Protein AF-A0A968QFC7-F1 (afdb_monomer_lite)

Structure (mmCIF, N/CA/C/O backbone):
data_AF-A0A968QFC7-F1
#
_entry.id   AF-A0A968QFC7-F1
#
loop_
_atom_site.group_PDB
_atom_site.id
_atom_site.type_symbol
_atom_site.label_atom_id
_atom_site.label_alt_id
_atom_site.label_comp_id
_atom_site.label_asym_id
_atom_site.label_entity_id
_atom_site.label_seq_id
_atom_site.pdbx_PDB_ins_code
_atom_site.Cartn_x
_atom_site.Cartn_y
_atom_site.Cartn_z
_atom_site.occupancy
_atom_site.B_iso_or_equiv
_atom_site.auth_seq_id
_atom_site.auth_comp_id
_atom_site.auth_asym_id
_atom_site.auth_atom_id
_atom_site.pdbx_PDB_model_num
ATOM 1 N N . MET A 1 1 ? 3.311 -12.965 7.463 1.00 62.88 1 MET A N 1
ATOM 2 C CA . MET A 1 1 ? 3.215 -11.761 8.323 1.00 62.88 1 MET A CA 1
ATOM 3 C C . MET A 1 1 ? 1.935 -10.998 8.041 1.00 62.88 1 MET A C 1
ATOM 5 O O . MET A 1 1 ? 1.162 -10.844 8.971 1.00 62.88 1 MET A O 1
ATOM 9 N N . LEU A 1 2 ? 1.659 -10.621 6.787 1.00 76.19 2 LEU A N 1
ATOM 10 C CA . LEU A 1 2 ? 0.376 -10.013 6.400 1.00 76.19 2 LEU A CA 1
ATOM 11 C C . LEU A 1 2 ? -0.829 -10.874 6.830 1.00 76.19 2 LEU A C 1
ATOM 13 O O . LEU A 1 2 ? -1.668 -10.429 7.604 1.00 76.19 2 LEU A O 1
ATOM 17 N N . THR A 1 3 ? -0.788 -12.163 6.488 1.00 76.38 3 THR A N 1
ATOM 18 C CA . THR A 1 3 ? -1.787 -13.169 6.883 1.00 76.38 3 THR A CA 1
ATOM 19 C C . THR A 1 3 ? -1.950 -13.364 8.391 1.00 76.38 3 THR A C 1
ATOM 21 O O . THR A 1 3 ? -3.002 -13.816 8.823 1.00 76.38 3 THR A O 1
ATOM 24 N N . LEU A 1 4 ? -0.941 -13.036 9.209 1.00 75.56 4 LEU A N 1
ATOM 25 C CA . LEU A 1 4 ? -1.073 -13.122 10.669 1.00 75.56 4 LEU A CA 1
ATOM 26 C C . LEU A 1 4 ? -1.936 -11.976 11.200 1.00 75.56 4 LEU A C 1
ATOM 28 O O . LEU A 1 4 ? -2.811 -12.218 12.022 1.00 75.56 4 LEU A O 1
ATOM 32 N N . VAL A 1 5 ? -1.728 -10.754 10.696 1.00 76.88 5 VAL A N 1
ATOM 33 C CA . VAL A 1 5 ? -2.540 -9.596 11.096 1.00 76.88 5 VAL A CA 1
ATOM 34 C C . VAL A 1 5 ? -3.979 -9.752 10.606 1.00 76.88 5 VAL A C 1
ATOM 36 O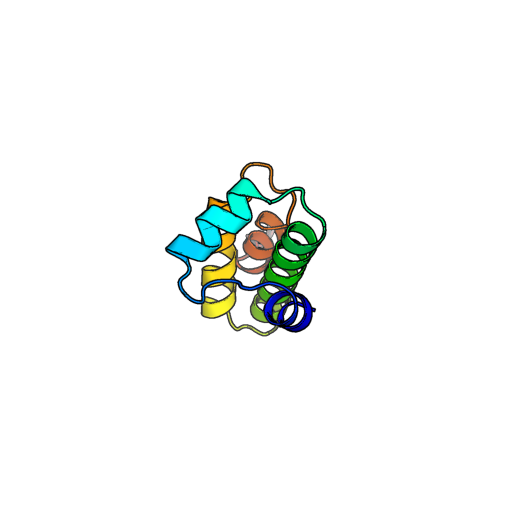 O . VAL A 1 5 ? -4.908 -9.530 11.378 1.00 76.88 5 VAL A O 1
ATOM 39 N N . GLU A 1 6 ? -4.163 -10.216 9.368 1.00 79.94 6 GLU A N 1
ATOM 40 C CA . GLU A 1 6 ? -5.483 -10.467 8.766 1.00 79.94 6 GLU A CA 1
ATOM 41 C C . GLU A 1 6 ? -6.300 -11.541 9.502 1.00 79.94 6 GLU A C 1
ATOM 43 O O . GLU A 1 6 ? -7.524 -11.522 9.445 1.00 79.94 6 GLU A O 1
ATOM 48 N N . GLN A 1 7 ? -5.647 -12.472 10.206 1.00 79.19 7 GLN A N 1
ATOM 49 C CA . GLN A 1 7 ? -6.321 -13.484 11.029 1.00 79.19 7 GLN A CA 1
ATOM 50 C C . GLN A 1 7 ? -6.612 -13.004 12.457 1.00 79.19 7 GLN A C 1
ATOM 52 O O . GLN A 1 7 ? -7.532 -13.513 13.096 1.00 79.19 7 GLN A O 1
ATOM 57 N N . SER A 1 8 ? -5.823 -12.060 12.979 1.00 79.06 8 SER A N 1
ATOM 58 C CA . SER A 1 8 ? -5.967 -11.548 14.348 1.00 79.06 8 SER A CA 1
ATOM 59 C C . SER A 1 8 ? -6.876 -10.326 14.471 1.00 79.06 8 SER A C 1
ATOM 61 O O . SER A 1 8 ? -7.391 -10.059 15.553 1.00 79.06 8 SER A O 1
ATOM 63 N N . GLU A 1 9 ? -7.061 -9.574 13.387 1.00 82.81 9 GLU A N 1
ATOM 64 C CA . GLU A 1 9 ? -7.879 -8.361 13.349 1.00 82.81 9 GLU A CA 1
ATOM 65 C C . GLU A 1 9 ? -9.068 -8.569 12.397 1.00 82.81 9 GLU A C 1
ATOM 67 O O . GLU A 1 9 ? -8.891 -9.131 11.315 1.00 82.81 9 GLU A O 1
ATOM 72 N N . PRO A 1 10 ? -10.281 -8.100 12.741 1.00 81.50 10 PRO A N 1
ATOM 73 C CA . PRO A 1 10 ? -11.448 -8.189 11.868 1.00 81.50 10 PRO A CA 1
ATOM 74 C C . PRO A 1 10 ? -11.371 -7.127 10.759 1.00 81.50 10 PRO A C 1
ATOM 76 O O . PRO A 1 10 ? -12.119 -6.148 10.752 1.00 81.50 10 PRO A O 1
ATOM 79 N N . LEU A 1 11 ? -10.423 -7.294 9.838 1.00 86.06 11 LEU A N 1
ATOM 80 C CA . LEU A 1 11 ? -10.192 -6.360 8.742 1.00 86.06 11 LEU A CA 1
ATOM 81 C C . LEU A 1 11 ? -11.167 -6.610 7.583 1.00 86.06 11 LEU A C 1
ATOM 83 O O . LEU A 1 11 ? -11.363 -7.757 7.178 1.00 86.06 11 LEU A O 1
ATOM 87 N N . PRO A 1 12 ? -11.776 -5.554 7.017 1.00 88.19 12 PRO A N 1
ATOM 88 C CA . PRO A 1 12 ? -12.611 -5.688 5.834 1.00 88.19 12 PRO A CA 1
ATOM 89 C C . PRO A 1 12 ? -11.758 -6.041 4.609 1.00 88.19 12 PRO A C 1
ATOM 91 O O . PRO A 1 12 ? -10.616 -5.606 4.474 1.00 88.19 12 PRO A O 1
ATOM 94 N N . SER A 1 13 ? -12.341 -6.796 3.679 1.00 85.69 13 SER A N 1
ATOM 95 C CA . SER A 1 13 ? -11.681 -7.193 2.427 1.00 85.69 13 SER A CA 1
ATOM 96 C C . SER A 1 13 ? -11.660 -6.087 1.370 1.00 85.69 13 SER A C 1
ATOM 98 O O . SER A 1 13 ? -10.834 -6.108 0.460 1.00 85.69 13 SER A O 1
ATOM 100 N N . HIS A 1 14 ? -12.580 -5.124 1.464 1.00 91.44 14 HIS A N 1
ATOM 101 C CA . HIS A 1 14 ? -12.674 -4.023 0.514 1.00 91.44 14 HIS A CA 1
ATOM 102 C C . HIS A 1 14 ? -11.675 -2.928 0.870 1.00 91.44 14 HIS A C 1
ATOM 104 O O . HIS A 1 14 ? -11.667 -2.407 1.986 1.00 91.44 14 HIS A O 1
ATOM 110 N N . TRP A 1 15 ? -10.865 -2.532 -0.115 1.00 90.19 15 TRP A N 1
ATOM 111 C CA . TRP A 1 15 ? -9.798 -1.556 0.094 1.00 90.19 15 TRP A CA 1
ATOM 112 C C . TRP A 1 15 ? -10.296 -0.221 0.657 1.00 90.19 15 TRP A C 1
ATOM 114 O O . TRP A 1 15 ? -9.631 0.349 1.511 1.00 90.19 15 TRP A O 1
ATOM 124 N N . SER A 1 16 ? -11.453 0.284 0.213 1.00 90.75 16 SER A N 1
ATOM 125 C CA . SER A 1 16 ? -11.966 1.583 0.680 1.00 90.75 16 SER A CA 1
ATOM 126 C C . SER A 1 16 ? -12.198 1.603 2.195 1.00 90.75 16 SER A C 1
ATOM 128 O O . SER A 1 16 ? -11.790 2.550 2.870 1.00 90.75 16 SER A O 1
ATOM 130 N N . ASP A 1 17 ? -12.789 0.536 2.732 1.00 92.56 17 ASP A N 1
ATOM 131 C CA . ASP A 1 17 ? -13.070 0.404 4.163 1.00 92.56 17 ASP A CA 1
ATOM 132 C C . ASP A 1 17 ? -11.790 0.103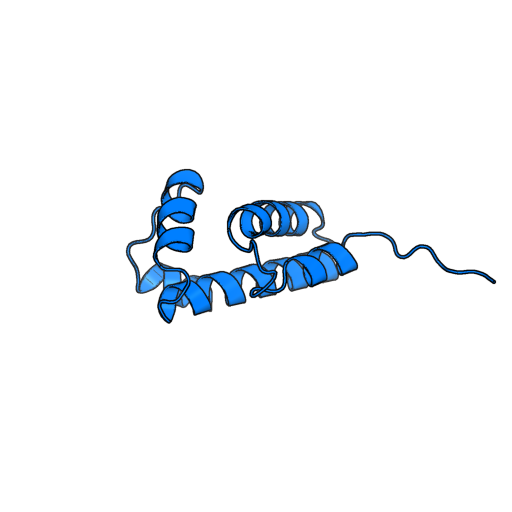 4.947 1.00 92.56 17 ASP A C 1
ATOM 134 O O . ASP A 1 17 ? -11.525 0.706 5.989 1.00 92.56 17 ASP A O 1
ATOM 138 N N . LEU A 1 18 ? -10.943 -0.778 4.404 1.00 92.50 18 LEU A N 1
ATOM 139 C CA . LEU A 1 18 ? -9.658 -1.127 5.003 1.00 92.50 18 LEU A CA 1
ATOM 140 C C . LEU A 1 18 ? -8.750 0.100 5.118 1.00 92.50 18 LEU A C 1
ATOM 142 O O . LEU A 1 18 ? -8.172 0.350 6.172 1.00 92.50 18 LEU A O 1
ATOM 146 N N . LYS A 1 19 ? -8.673 0.912 4.062 1.00 94.12 19 LYS A N 1
ATOM 147 C CA . LYS A 1 19 ? -7.888 2.147 4.017 1.00 94.12 19 LYS A CA 1
ATOM 148 C C . LYS A 1 19 ? -8.273 3.105 5.139 1.00 94.12 19 LYS A C 1
ATOM 150 O O . LYS A 1 19 ? -7.382 3.699 5.744 1.00 94.12 19 LYS A O 1
ATOM 155 N N . ALA A 1 20 ? -9.567 3.274 5.416 1.00 93.12 20 ALA A N 1
ATOM 156 C CA . ALA A 1 20 ? -10.026 4.155 6.488 1.00 93.12 20 ALA A CA 1
ATOM 157 C C . ALA A 1 20 ? -9.485 3.697 7.854 1.00 93.12 20 ALA A C 1
ATOM 159 O O . ALA A 1 20 ? -8.933 4.506 8.601 1.00 93.12 20 ALA A O 1
ATOM 160 N N . ILE A 1 21 ? -9.552 2.390 8.127 1.00 93.19 21 ILE A N 1
ATOM 161 C CA . ILE A 1 21 ? -9.027 1.784 9.357 1.00 93.19 21 ILE A CA 1
ATOM 162 C C . ILE A 1 21 ? -7.505 1.927 9.423 1.00 93.19 21 ILE A C 1
ATOM 164 O O . ILE A 1 21 ? -6.977 2.378 10.439 1.00 93.19 21 ILE A O 1
ATOM 168 N N . LEU A 1 22 ? -6.798 1.588 8.341 1.00 93.00 22 LEU A N 1
ATOM 169 C CA . LEU A 1 22 ? -5.341 1.679 8.269 1.00 93.00 22 LEU A CA 1
ATOM 17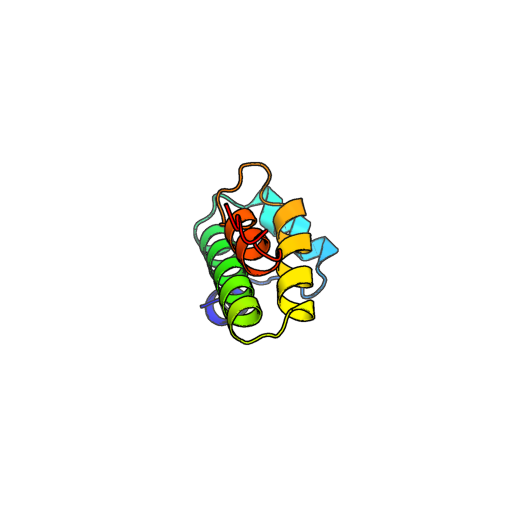0 C C . LEU A 1 22 ? -4.854 3.115 8.485 1.00 93.00 22 LEU A C 1
ATOM 172 O O . LEU A 1 22 ? -3.902 3.308 9.230 1.00 93.00 22 LEU A O 1
ATOM 176 N N . ARG A 1 23 ? -5.519 4.128 7.908 1.00 92.25 23 ARG A N 1
ATOM 177 C CA . ARG A 1 23 ? -5.182 5.544 8.149 1.00 92.25 23 ARG A CA 1
ATOM 178 C C . ARG A 1 23 ? -5.425 5.948 9.599 1.00 92.25 23 ARG A C 1
ATOM 180 O O . ARG A 1 23 ? -4.567 6.593 10.193 1.00 92.25 23 ARG A O 1
ATOM 187 N N . GLN A 1 24 ? -6.577 5.586 10.161 1.00 92.88 24 GLN A N 1
ATOM 188 C CA . GLN A 1 24 ? -6.956 5.986 11.517 1.00 92.88 24 GLN A CA 1
ATOM 189 C C . GLN A 1 24 ? -6.069 5.337 12.586 1.00 92.88 24 GLN A C 1
ATOM 191 O O . GLN A 1 24 ? -5.727 5.980 13.574 1.00 92.88 24 GLN A O 1
ATOM 196 N N . ARG A 1 25 ? -5.700 4.068 12.385 1.00 93.25 25 ARG A N 1
ATOM 197 C CA . ARG A 1 25 ? -4.968 3.239 13.351 1.00 93.25 25 ARG A CA 1
ATOM 198 C C . ARG A 1 25 ? -3.502 3.023 12.965 1.00 93.25 25 ARG A C 1
ATOM 200 O O . ARG A 1 25 ? -2.874 2.129 13.508 1.00 93.25 25 ARG A O 1
ATOM 207 N N . ARG A 1 26 ? -2.917 3.816 12.054 1.00 90.88 26 ARG A N 1
ATOM 208 C CA . ARG A 1 26 ? -1.560 3.566 11.501 1.00 90.88 26 ARG A CA 1
ATOM 209 C C . ARG A 1 26 ? -0.442 3.442 12.543 1.00 90.88 26 ARG A C 1
ATOM 211 O O . ARG A 1 26 ? 0.556 2.776 12.292 1.00 90.88 26 ARG A O 1
ATOM 218 N N . SER A 1 27 ? -0.611 4.074 13.704 1.00 89.44 27 SER A N 1
ATOM 219 C CA . SER A 1 27 ? 0.343 4.022 14.819 1.00 89.44 27 SER A CA 1
ATOM 220 C C . SER A 1 27 ? 0.136 2.822 15.748 1.00 89.44 27 SER A C 1
ATOM 222 O O . SER A 1 27 ? 1.026 2.518 16.545 1.00 89.44 27 SER A O 1
ATOM 224 N N . ASP A 1 28 ? -1.000 2.127 15.648 1.00 93.25 28 ASP A N 1
ATOM 225 C CA . ASP A 1 28 ? -1.262 0.920 16.424 1.00 93.25 28 ASP A CA 1
ATOM 226 C C . ASP A 1 28 ? -0.322 -0.198 15.948 1.00 93.25 28 ASP A C 1
ATOM 228 O O . ASP A 1 28 ? -0.179 -0.402 14.735 1.00 93.25 28 ASP A O 1
ATOM 232 N N . PRO A 1 29 ? 0.286 -0.982 16.859 1.00 92.38 29 PRO A N 1
ATOM 233 C CA . PRO A 1 29 ? 1.238 -2.024 16.476 1.00 92.38 29 PRO A CA 1
ATOM 234 C C . PRO A 1 29 ? 0.736 -3.004 15.394 1.00 92.38 29 PRO A C 1
ATOM 236 O O . PRO A 1 29 ? 1.513 -3.295 14.481 1.00 92.38 29 PRO A O 1
ATOM 239 N N . PRO A 1 30 ? -0.529 -3.483 15.411 1.00 91.31 30 PRO A N 1
ATOM 240 C CA . PRO A 1 30 ? -1.037 -4.385 14.375 1.00 91.31 30 PRO A CA 1
ATOM 241 C C . PRO A 1 30 ? -1.121 -3.735 12.989 1.00 91.31 30 PRO A C 1
ATOM 243 O O . PRO A 1 30 ? -0.707 -4.336 12.000 1.00 91.31 30 PRO A O 1
ATOM 246 N N . MET A 1 31 ? -1.600 -2.493 12.901 1.00 93.81 31 MET A N 1
ATOM 247 C CA . MET A 1 31 ? -1.732 -1.772 11.629 1.00 93.81 31 MET A CA 1
ATOM 248 C C . MET A 1 31 ? -0.380 -1.354 11.086 1.00 93.81 31 MET A C 1
ATOM 250 O O . MET A 1 31 ? -0.149 -1.458 9.884 1.00 93.81 31 MET A O 1
ATOM 254 N N . ARG A 1 32 ? 0.537 -0.952 11.967 1.00 92.62 32 ARG A N 1
ATOM 255 C CA . ARG A 1 32 ? 1.914 -0.676 11.577 1.00 92.62 32 ARG A CA 1
ATOM 256 C C . ARG A 1 32 ? 2.561 -1.923 10.976 1.00 92.62 32 ARG A C 1
ATOM 258 O O . ARG A 1 32 ? 3.130 -1.853 9.892 1.00 92.62 32 ARG A O 1
ATOM 265 N N . LEU A 1 33 ? 2.391 -3.082 11.621 1.00 92.88 33 LEU A N 1
ATOM 266 C CA . LEU A 1 33 ? 2.865 -4.364 11.093 1.00 92.88 33 LEU A CA 1
ATOM 267 C C . LEU A 1 33 ? 2.199 -4.724 9.759 1.00 92.88 33 LEU A C 1
ATOM 269 O O . LEU A 1 33 ? 2.892 -5.191 8.856 1.00 92.88 33 LEU A O 1
ATOM 273 N N . TYR A 1 34 ? 0.890 -4.496 9.616 1.00 93.88 34 TYR A N 1
ATOM 274 C CA . TYR A 1 34 ? 0.182 -4.692 8.350 1.00 93.88 34 TYR A CA 1
ATOM 275 C C . TYR A 1 34 ? 0.808 -3.847 7.238 1.00 93.88 34 TYR A C 1
ATOM 277 O O . TYR A 1 34 ? 1.205 -4.392 6.214 1.00 93.88 34 TYR A O 1
ATOM 285 N N . LEU A 1 35 ? 0.943 -2.535 7.454 1.00 94.12 35 LEU A N 1
ATOM 286 C CA . LEU A 1 35 ? 1.461 -1.587 6.465 1.00 94.12 35 LEU A CA 1
ATOM 287 C C . LEU A 1 35 ? 2.901 -1.919 6.066 1.00 94.12 35 LEU A C 1
ATOM 289 O O . LEU A 1 35 ? 3.204 -1.995 4.877 1.00 94.12 35 LEU A O 1
ATOM 293 N N . THR A 1 36 ? 3.769 -2.219 7.036 1.00 93.25 36 THR A N 1
ATOM 294 C CA . THR A 1 36 ? 5.148 -2.641 6.760 1.00 93.25 36 THR A CA 1
ATOM 295 C C . THR A 1 36 ? 5.200 -3.974 6.006 1.00 93.25 36 THR A C 1
ATOM 297 O O . THR A 1 36 ? 5.965 -4.114 5.053 1.00 93.25 36 THR A O 1
ATOM 300 N N . ALA A 1 37 ? 4.384 -4.964 6.386 1.00 93.56 37 ALA A N 1
ATOM 301 C CA . ALA A 1 37 ? 4.327 -6.246 5.683 1.00 93.56 37 ALA A CA 1
ATOM 302 C C . ALA A 1 37 ? 3.766 -6.103 4.259 1.00 93.56 37 ALA A C 1
ATOM 304 O O . ALA A 1 37 ? 4.228 -6.791 3.349 1.00 93.56 37 ALA A O 1
ATOM 305 N N . TYR A 1 38 ? 2.799 -5.207 4.063 1.00 94.81 38 TYR A N 1
ATOM 306 C CA . TYR A 1 38 ? 2.204 -4.921 2.763 1.00 94.81 38 TYR A CA 1
ATOM 307 C C . TYR A 1 38 ? 3.213 -4.241 1.832 1.00 94.81 38 TYR A C 1
ATOM 309 O O . TYR A 1 38 ? 3.370 -4.657 0.686 1.00 94.81 38 TYR A O 1
ATOM 317 N N . ALA A 1 39 ? 3.994 -3.288 2.347 1.00 95.00 39 ALA A N 1
ATOM 318 C CA . ALA A 1 39 ? 5.087 -2.679 1.597 1.00 95.00 39 ALA A CA 1
ATOM 319 C C . ALA A 1 39 ? 6.185 -3.692 1.235 1.00 95.00 39 ALA A C 1
ATOM 321 O O . ALA A 1 39 ? 6.663 -3.726 0.100 1.00 95.00 39 ALA A O 1
ATOM 322 N N . ALA A 1 40 ? 6.548 -4.573 2.174 1.00 94.44 40 ALA A N 1
ATOM 323 C CA . ALA A 1 40 ? 7.505 -5.645 1.919 1.00 94.44 40 ALA A CA 1
ATOM 324 C C . ALA A 1 40 ? 7.041 -6.594 0.806 1.00 94.44 40 ALA A C 1
ATOM 326 O O . ALA A 1 40 ? 7.848 -6.978 -0.040 1.00 94.44 40 ALA A O 1
ATOM 327 N N . LEU A 1 41 ? 5.747 -6.928 0.765 1.00 95.56 41 LEU A N 1
ATOM 328 C CA . LEU A 1 41 ? 5.167 -7.692 -0.337 1.00 95.56 41 LEU A CA 1
ATOM 329 C C . LEU A 1 41 ? 5.321 -6.948 -1.671 1.00 95.56 41 LEU A C 1
ATOM 331 O O . LEU A 1 41 ? 5.801 -7.547 -2.627 1.00 95.56 41 LEU A O 1
ATOM 335 N N . GLY A 1 42 ? 5.005 -5.651 -1.721 1.00 95.69 42 GLY A N 1
ATOM 336 C CA . GLY A 1 42 ? 5.190 -4.832 -2.926 1.00 95.69 42 GLY A CA 1
ATOM 337 C C . GLY A 1 42 ? 6.631 -4.837 -3.441 1.00 95.69 42 GLY A C 1
ATOM 338 O O . GLY A 1 42 ? 6.860 -5.024 -4.632 1.00 95.69 42 GLY A O 1
ATOM 339 N N . MET A 1 43 ? 7.617 -4.736 -2.544 1.00 94.94 43 MET A N 1
ATOM 340 C CA . MET A 1 43 ? 9.033 -4.833 -2.920 1.00 94.94 43 MET A CA 1
ATOM 341 C C . MET A 1 43 ? 9.416 -6.209 -3.474 1.00 94.94 43 MET A C 1
ATOM 343 O O . MET A 1 43 ? 10.239 -6.300 -4.385 1.00 94.94 43 MET A O 1
ATOM 347 N N . ILE A 1 44 ? 8.865 -7.285 -2.905 1.00 95.38 44 ILE A N 1
ATOM 348 C CA . ILE A 1 44 ? 9.115 -8.651 -3.378 1.00 95.38 44 ILE A CA 1
ATOM 349 C C . ILE A 1 44 ? 8.503 -8.842 -4.768 1.00 95.38 44 ILE A C 1
ATOM 351 O O . ILE A 1 44 ? 9.198 -9.329 -5.654 1.00 95.38 44 ILE A O 1
ATOM 355 N N . LEU A 1 45 ? 7.253 -8.417 -4.977 1.00 96.50 45 LEU A N 1
ATOM 356 C CA . LEU A 1 45 ? 6.584 -8.487 -6.281 1.00 96.50 45 LEU A CA 1
ATOM 357 C C . LEU A 1 45 ? 7.367 -7.719 -7.351 1.00 96.50 45 LEU A C 1
ATOM 359 O O . LEU A 1 45 ? 7.676 -8.286 -8.398 1.00 96.50 45 LEU A O 1
ATOM 363 N N . ALA A 1 46 ? 7.800 -6.494 -7.036 1.00 94.31 46 ALA A N 1
ATOM 364 C CA . ALA A 1 46 ? 8.598 -5.674 -7.945 1.00 94.31 46 ALA A CA 1
ATOM 365 C C . ALA A 1 46 ? 9.894 -6.390 -8.359 1.00 94.31 46 ALA A C 1
ATOM 367 O O . ALA A 1 46 ? 10.217 -6.472 -9.541 1.00 94.31 46 ALA A O 1
ATOM 368 N N . ARG A 1 47 ? 10.612 -6.986 -7.395 1.00 92.00 47 ARG A N 1
ATOM 369 C CA . ARG A 1 47 ? 11.838 -7.755 -7.673 1.00 92.00 47 ARG A CA 1
ATOM 370 C C . ARG A 1 47 ? 11.602 -9.045 -8.454 1.00 92.00 47 ARG A C 1
ATOM 372 O O . ARG A 1 47 ? 12.510 -9.496 -9.143 1.00 92.00 47 ARG A O 1
ATOM 379 N N . LEU A 1 48 ? 10.428 -9.653 -8.324 1.00 95.25 48 LEU A N 1
ATOM 380 C CA . LEU A 1 48 ? 10.050 -10.855 -9.069 1.00 95.25 48 LEU A CA 1
ATOM 381 C C . LEU A 1 48 ? 9.526 -10.543 -10.480 1.00 95.25 48 LEU A C 1
ATOM 383 O O . LEU A 1 48 ? 9.254 -11.473 -11.235 1.00 95.25 48 LEU A O 1
ATOM 387 N N . GLY A 1 49 ? 9.403 -9.263 -10.842 1.00 93.75 49 GLY A N 1
ATOM 388 C CA . GLY A 1 49 ? 8.884 -8.826 -12.137 1.00 93.75 49 GLY A CA 1
ATOM 389 C C . GLY A 1 49 ? 7.356 -8.791 -12.219 1.00 93.75 49 GLY A C 1
ATOM 390 O O . GLY A 1 49 ? 6.824 -8.536 -13.295 1.00 93.75 49 GLY A O 1
ATOM 391 N N . ASP A 1 50 ? 6.644 -9.006 -11.108 1.00 96.88 50 ASP A N 1
ATOM 392 C CA . ASP A 1 50 ? 5.202 -8.748 -11.027 1.00 96.88 50 ASP A CA 1
ATOM 393 C C . ASP A 1 50 ? 4.972 -7.249 -10.802 1.00 96.88 50 ASP A C 1
ATOM 395 O O . ASP A 1 50 ? 4.762 -6.766 -9.683 1.00 96.88 50 ASP A O 1
ATOM 399 N N . LEU A 1 51 ? 5.115 -6.496 -11.894 1.00 94.31 51 LEU A N 1
ATOM 400 C CA . LEU A 1 51 ? 5.060 -5.039 -11.871 1.00 94.31 51 LEU A CA 1
ATOM 401 C C . LEU A 1 51 ? 3.647 -4.537 -11.572 1.00 94.31 51 LEU A C 1
ATOM 403 O O . LEU A 1 51 ? 3.505 -3.585 -10.812 1.00 94.31 51 LEU A O 1
ATOM 407 N N . ASP A 1 52 ? 2.613 -5.184 -12.115 1.00 95.69 52 ASP A N 1
ATOM 408 C CA . ASP A 1 52 ? 1.218 -4.783 -11.910 1.00 95.69 52 ASP A CA 1
ATOM 409 C C . ASP A 1 52 ? 0.825 -4.896 -10.432 1.00 95.69 52 ASP A C 1
ATOM 411 O O . ASP A 1 52 ? 0.311 -3.937 -9.847 1.00 95.69 52 ASP A O 1
ATOM 415 N N . GLY A 1 53 ? 1.137 -6.032 -9.793 1.00 95.94 53 GLY A N 1
ATOM 416 C CA . GLY A 1 53 ? 0.862 -6.233 -8.372 1.00 95.94 53 GLY A CA 1
ATOM 417 C C . GLY A 1 53 ? 1.649 -5.269 -7.480 1.00 95.94 53 GLY A C 1
ATOM 418 O O . GLY A 1 53 ? 1.122 -4.725 -6.506 1.00 95.94 53 GLY A O 1
ATOM 419 N N . ALA A 1 54 ? 2.907 -4.995 -7.824 1.00 96.25 54 ALA A N 1
ATOM 420 C CA . ALA A 1 54 ? 3.720 -4.027 -7.101 1.00 96.25 54 ALA A CA 1
ATOM 421 C C . ALA A 1 54 ? 3.212 -2.581 -7.255 1.00 96.25 54 ALA A C 1
ATOM 423 O O . ALA A 1 54 ? 3.174 -1.846 -6.262 1.00 96.25 54 ALA A O 1
ATOM 424 N N . TRP A 1 55 ? 2.773 -2.183 -8.455 1.00 95.50 55 TRP A N 1
ATOM 425 C CA . TRP A 1 55 ? 2.146 -0.883 -8.702 1.00 95.50 55 TRP A CA 1
ATOM 426 C C . TRP A 1 55 ? 0.848 -0.728 -7.915 1.00 95.50 55 TRP A C 1
ATOM 428 O O . TRP A 1 55 ? 0.650 0.304 -7.276 1.00 95.50 55 TRP A O 1
ATOM 438 N N . GLU A 1 56 ? -0.002 -1.757 -7.881 1.00 96.19 56 GLU A N 1
ATOM 439 C CA . GLU A 1 56 ? -1.236 -1.741 -7.092 1.00 96.19 56 GLU A CA 1
ATOM 440 C C . GLU A 1 56 ? -0.951 -1.471 -5.606 1.00 96.19 56 GLU A C 1
ATOM 442 O O . GLU A 1 56 ? -1.583 -0.604 -4.991 1.00 96.19 56 GLU A O 1
ATOM 447 N N . ILE A 1 57 ? 0.032 -2.171 -5.032 1.00 95.50 57 ILE A N 1
ATOM 448 C CA . ILE A 1 57 ? 0.444 -1.979 -3.636 1.00 95.50 57 ILE A CA 1
ATOM 449 C C . ILE A 1 57 ? 1.004 -0.569 -3.419 1.00 95.50 57 ILE A C 1
ATOM 451 O O . ILE A 1 57 ? 0.605 0.105 -2.465 1.00 95.50 57 ILE A O 1
ATOM 455 N N . ALA A 1 58 ? 1.888 -0.099 -4.303 1.00 94.38 58 ALA A N 1
ATOM 456 C CA . ALA A 1 58 ? 2.487 1.228 -4.207 1.00 94.38 58 ALA A CA 1
ATOM 457 C C . ALA A 1 58 ? 1.426 2.337 -4.268 1.00 94.38 58 ALA A C 1
ATOM 459 O O . ALA A 1 58 ? 1.411 3.223 -3.412 1.00 94.38 58 ALA A O 1
ATOM 460 N N . THR A 1 59 ? 0.491 2.267 -5.221 1.00 94.19 59 THR A N 1
ATOM 461 C CA . THR A 1 59 ? -0.613 3.227 -5.346 1.00 94.19 59 THR A CA 1
ATOM 462 C C . THR A 1 59 ? -1.494 3.221 -4.104 1.00 94.19 59 THR A C 1
ATOM 464 O O . THR A 1 59 ? -1.867 4.279 -3.606 1.00 94.19 59 THR A O 1
ATOM 467 N N . ARG A 1 60 ? -1.817 2.045 -3.561 1.00 94.88 60 ARG A N 1
ATOM 468 C CA . ARG A 1 60 ? -2.622 1.934 -2.340 1.00 94.88 60 ARG A CA 1
ATOM 469 C C . ARG A 1 60 ? -1.930 2.572 -1.144 1.00 94.88 60 ARG A C 1
ATOM 471 O O . ARG A 1 60 ? -2.537 3.413 -0.474 1.00 94.88 60 ARG A O 1
ATOM 478 N N . LEU A 1 61 ? -0.670 2.221 -0.906 1.00 93.69 61 LEU A N 1
ATOM 479 C CA . LEU A 1 61 ? 0.101 2.755 0.210 1.00 93.69 61 LEU A CA 1
ATOM 480 C C . LEU A 1 61 ? 0.352 4.262 0.085 1.00 93.69 61 LEU A C 1
ATOM 482 O O . LEU A 1 61 ? 0.240 4.937 1.100 1.00 93.69 61 LEU A O 1
ATOM 486 N N . GLN A 1 62 ? 0.558 4.822 -1.117 1.00 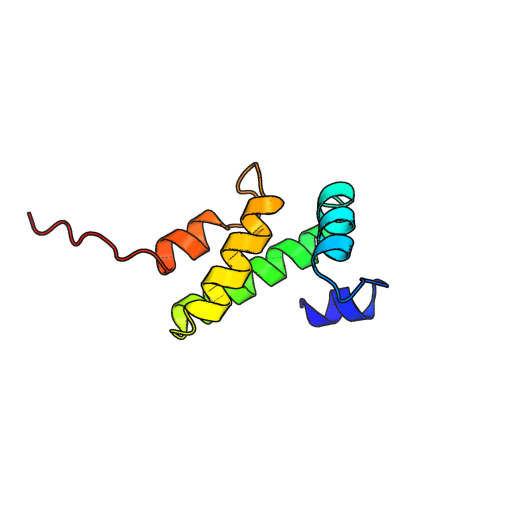92.56 62 GLN A N 1
ATOM 487 C CA . GLN A 1 62 ? 0.643 6.285 -1.315 1.00 92.56 62 GLN A CA 1
ATOM 488 C C . GLN A 1 62 ? -0.566 7.032 -0.749 1.00 92.56 62 GLN A C 1
ATOM 490 O O . GLN A 1 62 ? -0.458 8.177 -0.333 1.00 92.56 62 GLN A O 1
ATOM 495 N N . THR A 1 63 ? -1.737 6.394 -0.709 1.00 91.44 63 THR A N 1
ATOM 496 C CA . THR A 1 63 ? -2.937 7.028 -0.157 1.00 91.44 63 THR A CA 1
ATOM 497 C C . THR A 1 63 ? -3.036 6.981 1.372 1.00 91.44 63 THR A C 1
ATOM 499 O O . THR A 1 63 ? -4.072 7.374 1.922 1.00 91.44 63 THR A O 1
ATOM 502 N N . ILE A 1 64 ? -2.018 6.456 2.055 1.00 90.00 64 ILE A N 1
ATOM 503 C CA . ILE A 1 64 ? -1.938 6.268 3.513 1.00 90.00 64 ILE A CA 1
ATOM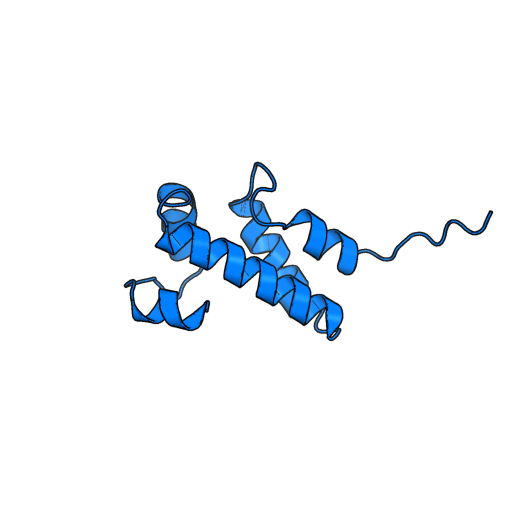 504 C C . ILE A 1 64 ? -0.615 6.822 4.063 1.00 90.00 64 ILE A C 1
ATOM 506 O O . ILE A 1 64 ? -0.599 7.413 5.145 1.00 90.00 64 ILE A O 1
ATOM 510 N N . ASP A 1 65 ? 0.472 6.601 3.325 1.00 81.81 65 ASP A N 1
ATOM 511 C CA . ASP A 1 65 ? 1.858 6.854 3.702 1.00 81.81 65 ASP A CA 1
ATOM 512 C C . ASP A 1 65 ? 2.317 8.264 3.304 1.00 81.81 65 ASP A C 1
ATOM 514 O O . ASP A 1 65 ? 3.250 8.439 2.522 1.00 81.81 65 ASP A O 1
ATOM 518 N N . ASP A 1 66 ? 1.619 9.273 3.832 1.00 77.56 66 ASP A N 1
ATOM 519 C CA . ASP A 1 66 ? 1.862 10.688 3.515 1.00 77.56 66 ASP A CA 1
ATOM 520 C C . ASP A 1 66 ? 3.316 11.121 3.862 1.00 77.56 66 ASP A C 1
ATOM 522 O O . ASP A 1 66 ? 3.866 12.012 3.218 1.00 77.56 66 ASP A O 1
ATOM 526 N N . ASP A 1 67 ? 3.956 10.451 4.834 1.00 81.12 67 ASP A N 1
ATOM 527 C CA . ASP A 1 67 ? 5.299 10.759 5.356 1.00 81.12 67 ASP A CA 1
ATOM 528 C C . ASP A 1 67 ? 6.400 9.788 4.859 1.00 81.12 67 ASP A C 1
ATOM 530 O O . ASP A 1 67 ? 7.548 9.872 5.300 1.00 81.12 67 ASP A O 1
ATOM 534 N N . ASN A 1 68 ? 6.069 8.859 3.950 1.00 81.31 68 ASN A N 1
ATOM 535 C CA . ASN A 1 68 ? 6.961 7.784 3.486 1.00 81.31 68 ASN A CA 1
ATOM 536 C C . ASN A 1 68 ? 7.580 6.940 4.630 1.00 81.31 68 ASN A C 1
ATOM 538 O O . ASN A 1 68 ? 8.749 6.548 4.600 1.00 81.31 68 ASN A O 1
ATOM 542 N N . GLU A 1 69 ? 6.789 6.656 5.659 1.00 85.88 69 GLU A N 1
ATOM 543 C CA . GLU A 1 69 ? 7.146 5.837 6.815 1.00 85.88 69 GLU A CA 1
ATOM 544 C C . GLU A 1 69 ? 7.227 4.340 6.465 1.00 85.88 69 GLU A C 1
ATOM 546 O O . GLU A 1 69 ? 8.005 3.596 7.067 1.00 85.88 69 GLU A O 1
ATOM 551 N N . PHE A 1 70 ? 6.437 3.879 5.493 1.00 86.69 70 PHE A N 1
ATOM 552 C CA . PHE A 1 70 ? 6.253 2.452 5.213 1.00 86.69 70 PHE A CA 1
ATOM 553 C C . PHE A 1 70 ? 7.025 1.957 3.988 1.00 86.69 70 PHE A C 1
ATOM 555 O O . PHE A 1 70 ? 6.986 0.765 3.694 1.00 86.69 70 PHE A O 1
ATOM 562 N N . GLY A 1 71 ? 7.784 2.823 3.313 1.00 86.31 71 GLY A N 1
ATOM 563 C CA . GLY A 1 71 ? 8.709 2.426 2.246 1.00 86.31 71 GLY A CA 1
ATOM 564 C C . GLY A 1 71 ? 8.096 2.409 0.846 1.00 86.31 71 GLY A C 1
ATOM 565 O O . GLY A 1 71 ? 8.604 1.718 -0.038 1.00 86.31 71 GLY A O 1
ATOM 566 N N . VAL A 1 72 ? 7.032 3.183 0.621 1.00 90.38 72 VAL A N 1
ATOM 567 C CA . VAL A 1 72 ? 6.427 3.376 -0.706 1.00 90.38 72 VAL A CA 1
ATOM 568 C C . VAL A 1 72 ? 7.444 3.838 -1.738 1.00 90.38 72 VAL A C 1
ATOM 570 O O . VAL A 1 72 ? 7.478 3.295 -2.843 1.00 90.38 72 VAL A O 1
ATOM 573 N N . THR A 1 73 ? 8.294 4.808 -1.393 1.00 90.50 73 THR A N 1
ATOM 574 C CA . THR A 1 73 ? 9.282 5.335 -2.345 1.00 90.50 73 THR A CA 1
ATOM 575 C C . THR A 1 73 ? 10.282 4.277 -2.784 1.00 90.50 73 THR A C 1
ATOM 577 O O . THR A 1 73 ? 10.744 4.323 -3.918 1.00 90.50 73 THR A O 1
ATOM 580 N N . LEU A 1 74 ? 10.578 3.294 -1.932 1.00 90.56 74 LEU A N 1
ATOM 581 C CA . LEU A 1 74 ? 11.486 2.208 -2.279 1.00 90.56 74 LEU A CA 1
ATOM 582 C C . LEU A 1 74 ? 10.849 1.239 -3.279 1.00 90.56 74 LEU A C 1
ATOM 584 O O . LEU A 1 74 ? 11.528 0.789 -4.195 1.00 90.56 74 LEU A O 1
ATOM 588 N N . ILE A 1 75 ? 9.551 0.951 -3.145 1.00 92.12 75 ILE A N 1
ATOM 589 C CA . ILE A 1 75 ? 8.821 0.159 -4.147 1.00 92.12 75 ILE A CA 1
ATOM 590 C C . ILE A 1 75 ? 8.845 0.899 -5.488 1.00 92.12 75 ILE A C 1
ATOM 592 O O . ILE A 1 75 ? 9.213 0.313 -6.500 1.00 92.12 75 ILE A O 1
ATOM 596 N N . LEU A 1 76 ? 8.527 2.198 -5.485 1.00 91.06 76 LEU A N 1
ATOM 597 C CA . LEU A 1 76 ? 8.551 3.027 -6.693 1.00 91.06 76 LEU A CA 1
ATOM 598 C C . LEU A 1 76 ? 9.943 3.095 -7.324 1.00 91.06 76 LEU A C 1
ATOM 600 O O . LEU A 1 76 ? 10.050 3.006 -8.536 1.00 91.06 76 LEU A O 1
ATOM 604 N N . ALA A 1 77 ? 11.007 3.197 -6.527 1.00 90.88 77 ALA A N 1
ATOM 605 C CA . ALA A 1 77 ? 12.377 3.210 -7.034 1.00 90.88 77 ALA A CA 1
ATOM 606 C C . ALA A 1 77 ? 12.764 1.900 -7.740 1.00 90.88 77 ALA A C 1
ATOM 608 O O . ALA A 1 77 ? 13.543 1.934 -8.684 1.00 90.88 77 ALA A O 1
ATOM 609 N N . ILE A 1 78 ? 12.220 0.757 -7.303 1.00 89.94 78 ILE A N 1
ATOM 610 C CA . ILE A 1 78 ? 12.424 -0.537 -7.975 1.00 89.94 78 ILE A CA 1
ATOM 611 C C . ILE A 1 78 ? 11.604 -0.615 -9.273 1.00 89.94 78 ILE A C 1
ATOM 613 O O . ILE A 1 78 ? 12.049 -1.230 -10.237 1.00 89.94 78 ILE A O 1
ATOM 617 N N . LEU A 1 79 ? 10.402 -0.030 -9.290 1.00 88.50 79 LEU A N 1
ATOM 618 C CA . LEU A 1 79 ? 9.491 -0.065 -10.440 1.00 88.50 79 LEU A CA 1
ATOM 619 C C . LEU A 1 79 ? 9.846 0.943 -11.534 1.00 88.50 79 LEU A C 1
ATOM 621 O O . LEU A 1 79 ? 9.553 0.704 -12.705 1.00 88.50 79 LEU A O 1
ATOM 625 N N . SER A 1 80 ? 10.435 2.073 -11.157 1.00 85.62 80 SER A N 1
ATOM 626 C CA . SER A 1 80 ? 10.901 3.081 -12.095 1.00 85.62 80 SER A CA 1
ATOM 627 C C . SER A 1 80 ? 12.178 2.586 -12.774 1.00 85.62 80 SER A C 1
ATOM 629 O O . SER A 1 80 ? 13.114 2.191 -12.072 1.00 85.62 80 SER A O 1
ATOM 631 N N . PRO A 1 81 ? 12.258 2.632 -14.116 1.00 68.06 81 PRO A N 1
ATOM 632 C CA . PRO A 1 81 ? 13.526 2.439 -14.800 1.00 68.06 81 PRO A CA 1
ATOM 633 C C . PRO A 1 81 ? 14.531 3.427 -14.205 1.00 68.06 81 PRO A C 1
ATOM 635 O O . PRO A 1 81 ? 14.222 4.615 -14.088 1.00 68.06 81 PRO A O 1
ATOM 638 N N . GLN A 1 82 ? 15.696 2.942 -13.778 1.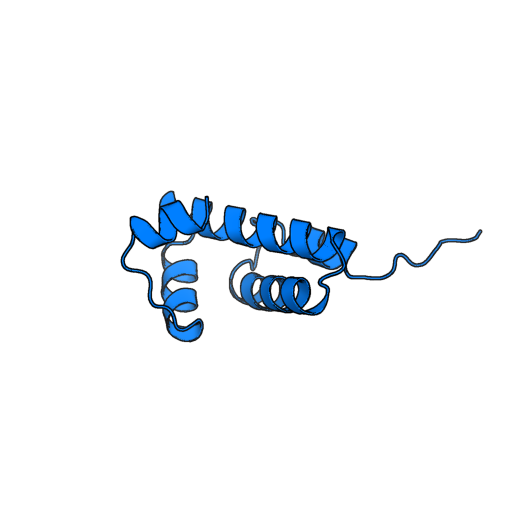00 61.38 82 GLN A N 1
ATOM 639 C CA . GLN A 1 82 ? 16.810 3.848 -13.527 1.00 61.38 82 GLN A CA 1
ATOM 640 C C . GLN A 1 82 ? 17.126 4.487 -14.883 1.00 61.38 82 GLN A C 1
ATOM 642 O O . GLN A 1 82 ? 17.254 3.765 -15.873 1.00 61.38 82 GLN A O 1
ATOM 647 N N . GLU A 1 83 ? 17.171 5.817 -14.959 1.00 55.00 83 GLU A N 1
ATOM 648 C CA . GLU A 1 83 ? 17.925 6.429 -16.048 1.00 55.00 83 GLU A CA 1
ATOM 649 C C . GLU A 1 83 ? 19.356 5.936 -15.837 1.00 55.00 83 GLU A C 1
ATOM 651 O O . GLU A 1 83 ? 19.962 6.208 -14.800 1.00 55.00 83 GLU A O 1
ATOM 656 N N . ASP A 1 84 ? 19.835 5.083 -16.742 1.00 48.06 84 ASP A N 1
ATOM 657 C CA . ASP A 1 84 ? 21.251 4.769 -16.802 1.00 48.06 84 ASP A CA 1
ATOM 658 C C . ASP A 1 84 ? 21.942 6.107 -17.105 1.00 48.06 84 ASP A C 1
ATOM 660 O O . ASP A 1 84 ? 21.867 6.608 -18.229 1.00 48.06 84 ASP A O 1
ATOM 664 N N . ASP A 1 85 ? 22.534 6.726 -16.078 1.00 47.84 85 ASP A N 1
ATOM 665 C CA . ASP A 1 85 ? 23.507 7.810 -16.231 1.00 47.84 85 ASP A CA 1
ATOM 666 C C . ASP A 1 85 ? 24.744 7.207 -16.927 1.00 47.84 85 ASP A C 1
ATOM 668 O O . ASP A 1 85 ? 25.752 6.880 -16.298 1.00 47.84 85 ASP A O 1
ATOM 672 N N . ASP A 1 86 ? 24.626 6.983 -18.235 1.00 47.38 86 ASP A N 1
ATOM 673 C CA . ASP A 1 86 ? 25.746 6.779 -19.147 1.00 47.38 86 ASP A CA 1
ATOM 674 C C . ASP A 1 86 ? 26.393 8.156 -19.398 1.00 47.38 86 ASP A C 1
ATOM 676 O O . ASP A 1 86 ? 26.050 8.844 -20.362 1.00 47.38 86 ASP A O 1
ATOM 680 N N . ASP A 1 87 ? 27.322 8.552 -18.521 1.00 46.28 87 ASP A N 1
ATOM 681 C CA . ASP A 1 87 ? 28.297 9.641 -18.738 1.00 46.28 87 ASP A CA 1
ATOM 682 C C . ASP A 1 87 ? 29.739 9.140 -18.504 1.00 46.28 87 ASP A C 1
ATOM 684 O O . ASP A 1 87 ? 30.033 8.582 -17.416 1.00 46.28 87 ASP A O 1
#

Radius of gyration: 13.97 Å; chains: 1; bounding box: 41×24×36 Å

pLDDT: mean 87.01, std 11.88, range [46.28, 96.88]

Sequence (87 aa):
MLTLVEQSEPLPSHWSDLKAILRQRRSDPPMRLYLTAYAALGMILARLGDLDGAWEIATRLQTIDDDNEFGVTLILAILSPQEDDDD

Secondary structure (DSSP, 8-state):
-HHHHHHHS---SSHHHHHHHHHHTTTSHHHHHHHHHHHHHHHHHHHHT-HHHHHHHHHHHHTT-TT--S-HHHHHHHHSPP-----

Foldseek 3Di:
DLVVLVVVDVADPDLVRNLVVLQVCVVPPSSVVNLLVLLVVLQVCLVVVVLVSNVVSLVSVVSRCVPCPNPSVVSVVSNDPPPPPPD